Protein AF-A0A1V8TRA5-F1 (afdb_monomer_lite)

Foldseek 3Di:
DDFFKKWKKKWWFAAPPHRDPLRTFIWIWIDGPVPDAIKIWGFDDAQPDTAIDMDRDDDCVPPPRGPDIGGDTIDPDGGDPVRVCVVSRPDDDDNVDSSNRD

pLDDT: mean 84.87, std 8.75, range [57.88, 96.62]

Secondary structure (DSSP, 8-state):
---B-EEEEEEEEPPSSS--GGG--EEEEEEETTSPPPEEEEEEEETTEEEEEEEE---GGGSTTEEEEEEEEE-SS-B-HHHHHHHHTTSPPP-S-TTS--

Radius of gyration: 14.3 Å; chains: 1; bounding box: 32×21×40 Å

Sequence (102 aa):
MAAAQVHISIILHKGTPLDYPQYRHTALWLQSSDGSPARLAEIAGAHGFFEYEHADHADPSLNQDCVRLIDVGDLSRLSTRVSIVQALSRVLVDHDDREYDC

Organism: NCBI:txid1507870

Structure (mmCIF, N/CA/C/O backbone):
data_AF-A0A1V8TRA5-F1
#
_entry.id   AF-A0A1V8TRA5-F1
#
loop_
_atom_site.group_PDB
_atom_site.id
_atom_site.type_symbol
_atom_site.label_atom_id
_atom_site.label_alt_id
_atom_site.label_comp_id
_atom_site.label_asym_id
_atom_site.label_entity_id
_atom_site.label_seq_id
_atom_site.pdbx_PDB_ins_code
_atom_site.Cartn_x
_atom_site.Cartn_y
_atom_site.Cartn_z
_atom_site.occupancy
_atom_site.B_iso_or_equiv
_atom_site.auth_seq_id
_atom_site.auth_comp_id
_atom_site.auth_asym_id
_atom_site.auth_atom_id
_atom_site.pdbx_PDB_model_num
ATOM 1 N N . MET A 1 1 ? -4.306 6.927 19.868 1.00 62.22 1 MET A N 1
ATOM 2 C CA . MET A 1 1 ? -5.332 6.531 18.879 1.00 62.22 1 MET A CA 1
ATOM 3 C C . MET A 1 1 ? -5.868 5.173 19.278 1.00 62.22 1 MET A C 1
ATOM 5 O O . MET A 1 1 ? -5.071 4.350 19.719 1.00 62.22 1 MET A O 1
ATOM 9 N N . ALA A 1 2 ? -7.184 4.984 19.210 1.00 83.12 2 ALA A N 1
ATOM 10 C CA . ALA A 1 2 ? -7.814 3.712 19.547 1.00 83.12 2 ALA A CA 1
ATOM 11 C C . ALA A 1 2 ? -7.454 2.641 18.503 1.00 83.12 2 ALA A C 1
ATOM 13 O O . ALA A 1 2 ? -7.043 2.965 17.390 1.00 83.12 2 ALA A O 1
ATOM 14 N N . ALA A 1 3 ? -7.555 1.369 18.882 1.00 91.12 3 ALA A N 1
ATOM 15 C CA . ALA A 1 3 ? -7.469 0.282 17.918 1.00 91.12 3 ALA A CA 1
ATOM 16 C C . ALA A 1 3 ? -8.789 0.207 17.140 1.00 91.12 3 ALA A C 1
ATOM 18 O O . ALA A 1 3 ? -9.859 0.296 17.744 1.00 91.12 3 ALA A O 1
ATOM 19 N N . ALA A 1 4 ? -8.705 0.036 15.825 1.00 93.88 4 ALA A N 1
ATOM 20 C CA . ALA A 1 4 ? -9.856 -0.003 14.933 1.00 93.88 4 ALA A CA 1
ATOM 21 C C . ALA A 1 4 ? -9.741 -1.168 13.948 1.00 93.88 4 ALA A C 1
ATOM 23 O O . ALA A 1 4 ? -8.664 -1.753 13.782 1.00 93.88 4 ALA A O 1
ATOM 24 N N . GLN A 1 5 ? -10.861 -1.512 13.314 1.00 96.00 5 GLN A N 1
ATOM 25 C CA . GLN A 1 5 ? -10.863 -2.446 12.199 1.00 96.00 5 GLN A CA 1
ATOM 26 C C . GLN A 1 5 ? -10.184 -1.752 11.019 1.00 96.00 5 GLN A C 1
ATOM 28 O O . GLN A 1 5 ? -10.457 -0.577 10.760 1.00 96.00 5 GLN A O 1
ATOM 33 N N . VAL A 1 6 ? -9.273 -2.449 10.343 1.00 95.06 6 VAL A N 1
ATOM 34 C CA . VAL A 1 6 ? -8.551 -1.889 9.199 1.00 95.06 6 VAL A CA 1
ATOM 35 C C . VAL A 1 6 ? -8.787 -2.749 7.981 1.00 95.06 6 VAL A C 1
ATOM 37 O O . VAL A 1 6 ? -8.531 -3.952 8.016 1.00 95.06 6 VAL A O 1
ATOM 40 N N . HIS A 1 7 ? -9.245 -2.092 6.927 1.00 95.75 7 HIS A N 1
ATOM 41 C CA . HIS A 1 7 ? -9.413 -2.655 5.605 1.00 95.75 7 HIS A CA 1
ATOM 42 C C . HIS A 1 7 ? -8.181 -2.337 4.753 1.00 95.75 7 HIS A C 1
ATOM 44 O O . HIS A 1 7 ? -7.646 -1.224 4.818 1.00 95.75 7 HIS A O 1
ATOM 50 N N . ILE A 1 8 ? -7.729 -3.321 3.980 1.00 94.88 8 ILE A N 1
ATOM 51 C CA . ILE A 1 8 ? -6.562 -3.231 3.108 1.00 94.88 8 ILE A CA 1
ATOM 52 C C . ILE A 1 8 ? -7.006 -3.408 1.663 1.00 94.88 8 ILE A C 1
ATOM 54 O O . ILE A 1 8 ? -7.730 -4.344 1.323 1.00 94.88 8 ILE A O 1
ATOM 58 N N . SER A 1 9 ? -6.490 -2.545 0.800 1.00 95.88 9 SER A N 1
ATOM 59 C CA . SER A 1 9 ? -6.552 -2.719 -0.646 1.00 95.88 9 SER A CA 1
ATOM 60 C C . SER A 1 9 ? -5.156 -2.551 -1.245 1.00 95.88 9 SER A C 1
ATOM 62 O O . SER A 1 9 ? -4.313 -1.848 -0.686 1.00 95.88 9 SER A O 1
ATOM 64 N N . ILE A 1 10 ? -4.903 -3.184 -2.388 1.00 94.44 10 ILE A N 1
ATOM 65 C CA . ILE A 1 10 ? -3.687 -2.960 -3.177 1.00 94.44 10 ILE A CA 1
ATOM 66 C C . ILE A 1 10 ? -4.022 -1.976 -4.290 1.00 94.44 10 ILE A C 1
ATOM 68 O O . ILE A 1 10 ? -4.980 -2.175 -5.039 1.00 94.44 10 ILE A O 1
ATOM 72 N N . ILE A 1 11 ? -3.224 -0.928 -4.419 1.00 93.88 11 ILE A N 1
ATOM 73 C CA . ILE A 1 11 ? -3.281 -0.005 -5.544 1.00 93.88 11 ILE A CA 1
ATOM 74 C C . ILE A 1 11 ? -2.272 -0.484 -6.575 1.00 93.88 11 ILE A C 1
ATOM 76 O O . ILE A 1 11 ? -1.108 -0.712 -6.252 1.00 93.88 11 ILE A O 1
ATOM 80 N N . LEU A 1 12 ? -2.726 -0.630 -7.814 1.00 92.25 12 LEU A N 1
ATOM 81 C CA . LEU A 1 12 ? -1.871 -0.871 -8.962 1.00 92.25 12 LEU A CA 1
ATOM 82 C C . LEU A 1 12 ? -1.726 0.432 -9.743 1.00 92.25 12 LEU A C 1
ATOM 84 O O . LEU A 1 12 ? -2.698 0.902 -10.344 1.00 92.25 12 LEU A O 1
ATOM 88 N N . HIS A 1 13 ? -0.522 0.988 -9.751 1.00 89.88 13 HIS A N 1
ATOM 89 C CA . HIS A 1 13 ? -0.197 2.170 -10.532 1.00 89.88 13 HIS A CA 1
ATOM 90 C C . HIS A 1 13 ? 0.245 1.795 -11.947 1.00 89.88 13 HIS A C 1
ATOM 92 O O . HIS A 1 13 ? 0.716 0.688 -12.220 1.00 89.88 13 HIS A O 1
ATOM 98 N N . LYS A 1 14 ? 0.073 2.730 -12.876 1.00 88.81 14 LYS A N 1
ATOM 99 C CA . LYS A 1 14 ? 0.555 2.609 -14.247 1.00 88.81 14 LYS A CA 1
ATOM 100 C C . LYS A 1 14 ? 2.084 2.671 -14.266 1.00 88.81 14 LYS A C 1
ATOM 102 O O . LYS A 1 14 ? 2.669 3.557 -13.649 1.00 88.81 14 LYS A O 1
ATOM 107 N N . GLY A 1 15 ? 2.723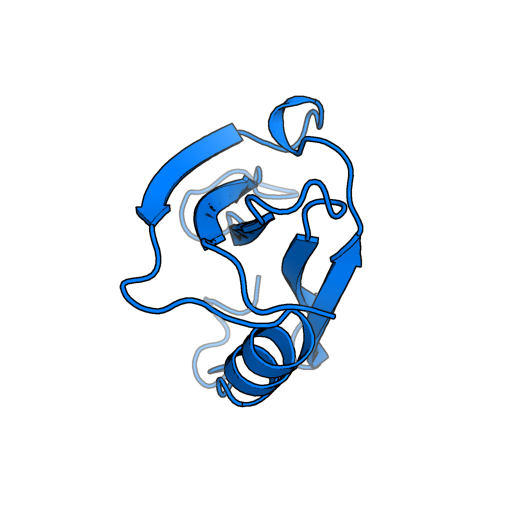 1.772 -15.014 1.00 84.50 15 GLY A N 1
ATOM 108 C CA . GLY A 1 15 ? 4.173 1.830 -15.216 1.00 84.50 15 GLY A CA 1
ATOM 109 C C . GLY A 1 15 ? 4.582 3.055 -16.043 1.00 84.50 15 GLY A C 1
ATOM 110 O O . GLY A 1 15 ? 3.892 3.429 -16.998 1.00 84.50 15 GLY A O 1
ATOM 111 N N . THR A 1 16 ? 5.708 3.677 -15.692 1.00 78.62 16 THR A N 1
ATOM 112 C CA . THR A 1 16 ? 6.262 4.857 -16.380 1.00 78.62 16 THR A CA 1
ATOM 113 C C . THR A 1 16 ? 7.760 4.644 -16.629 1.00 78.62 16 THR A C 1
ATOM 115 O O . THR A 1 16 ? 8.454 4.238 -15.706 1.00 78.62 16 THR A O 1
ATOM 118 N N . PRO A 1 17 ? 8.299 4.908 -17.841 1.00 81.00 17 PRO A N 1
ATOM 119 C CA . PRO A 1 17 ? 7.632 5.458 -19.028 1.00 81.00 17 PRO A CA 1
ATOM 120 C C . PRO A 1 17 ? 6.830 4.429 -19.843 1.00 81.00 17 PRO A C 1
ATOM 122 O O . PRO A 1 17 ? 6.064 4.818 -20.724 1.00 81.00 17 PRO A O 1
ATOM 125 N N . LEU A 1 18 ? 7.008 3.131 -19.580 1.00 83.69 18 LEU A N 1
ATOM 126 C CA . LEU A 1 18 ? 6.339 2.041 -20.292 1.00 83.69 18 LEU A CA 1
ATOM 127 C C . LEU A 1 18 ? 5.465 1.241 -19.325 1.00 83.69 18 LEU A C 1
ATOM 129 O O . LEU A 1 18 ? 5.934 0.784 -18.288 1.00 83.69 18 LEU A O 1
ATOM 133 N N . ASP A 1 19 ? 4.203 1.034 -19.699 1.00 85.25 19 ASP A N 1
ATOM 134 C CA . ASP A 1 19 ? 3.239 0.290 -18.887 1.00 85.25 19 ASP A CA 1
ATOM 135 C C . ASP A 1 19 ? 3.300 -1.215 -19.191 1.00 85.25 19 ASP A C 1
ATOM 137 O O . ASP A 1 19 ? 2.428 -1.767 -19.867 1.00 85.25 19 ASP A O 1
ATOM 141 N N . TYR A 1 20 ? 4.354 -1.876 -18.709 1.00 84.62 20 TYR A N 1
ATOM 142 C CA . TYR A 1 20 ? 4.422 -3.338 -18.667 1.00 84.62 20 TYR A CA 1
ATOM 143 C C . TYR A 1 20 ? 4.070 -3.854 -17.267 1.00 84.62 20 TYR A C 1
ATOM 145 O O . TYR A 1 20 ? 4.436 -3.203 -16.289 1.00 84.62 20 TYR A O 1
ATOM 153 N N . PRO A 1 21 ? 3.403 -5.020 -17.134 1.00 81.69 21 PRO A N 1
ATOM 154 C CA . PRO A 1 21 ? 2.970 -5.542 -15.837 1.00 81.69 21 PRO A CA 1
ATOM 155 C C . PRO A 1 21 ? 4.074 -5.617 -14.776 1.00 81.69 21 PRO A C 1
ATOM 157 O O . PRO A 1 21 ? 3.804 -5.307 -13.622 1.00 81.69 21 PRO A O 1
ATOM 160 N N . GLN A 1 22 ? 5.298 -5.981 -15.165 1.00 77.25 22 GLN A N 1
ATOM 161 C CA . GLN A 1 22 ? 6.450 -6.086 -14.265 1.00 77.25 22 GLN A CA 1
ATOM 162 C C . GLN A 1 22 ? 7.003 -4.735 -13.781 1.00 77.25 22 GLN A C 1
ATOM 164 O O . GLN A 1 22 ? 7.735 -4.704 -12.806 1.00 77.25 22 GLN A O 1
ATOM 169 N N . TYR A 1 23 ? 6.645 -3.626 -14.436 1.00 78.56 23 TYR A N 1
ATOM 170 C CA . TYR A 1 23 ? 7.074 -2.269 -14.062 1.00 78.56 23 TYR A CA 1
ATOM 171 C C . TYR A 1 23 ? 5.948 -1.459 -13.416 1.00 78.56 23 TYR A C 1
ATOM 173 O O . TYR A 1 23 ? 6.037 -0.237 -13.299 1.00 78.56 23 TYR A O 1
ATOM 181 N N . ARG A 1 24 ? 4.834 -2.108 -13.062 1.00 85.62 24 ARG A N 1
ATOM 182 C CA . ARG A 1 24 ? 3.740 -1.434 -12.371 1.00 85.62 24 ARG A CA 1
ATOM 183 C C . ARG A 1 24 ? 4.062 -1.332 -10.894 1.00 85.62 24 ARG A C 1
ATOM 185 O O . ARG A 1 24 ? 4.144 -2.344 -10.204 1.00 85.62 24 ARG A O 1
ATOM 192 N N . HIS A 1 25 ? 4.169 -0.098 -10.424 1.00 86.44 25 HIS A N 1
ATOM 193 C CA . HIS A 1 25 ? 4.318 0.195 -9.010 1.00 86.44 25 HIS A CA 1
ATOM 194 C C . HIS A 1 25 ? 3.053 -0.199 -8.241 1.00 86.44 25 HIS A C 1
ATOM 196 O O . HIS A 1 25 ? 1.929 -0.033 -8.729 1.00 86.44 25 HIS A O 1
ATOM 202 N N . THR A 1 26 ? 3.229 -0.716 -7.029 1.00 89.50 26 THR A N 1
ATOM 203 C CA . THR A 1 26 ? 2.113 -1.089 -6.158 1.00 89.50 26 THR A CA 1
ATOM 204 C C . THR A 1 26 ? 2.241 -0.437 -4.801 1.00 89.50 26 THR A C 1
ATOM 206 O O . THR A 1 26 ? 3.324 -0.392 -4.223 1.00 89.50 26 THR A O 1
ATOM 209 N N . ALA A 1 27 ? 1.108 -0.012 -4.262 1.00 90.94 27 ALA A N 1
ATOM 210 C CA . ALA A 1 27 ? 1.017 0.560 -2.931 1.00 90.94 27 ALA A CA 1
ATOM 211 C C . ALA A 1 27 ? -0.101 -0.114 -2.134 1.00 90.94 27 ALA A C 1
ATOM 213 O O . ALA A 1 27 ? -1.034 -0.698 -2.691 1.00 90.94 27 ALA A O 1
ATOM 214 N N . LEU A 1 28 ? -0.023 -0.022 -0.812 1.00 93.00 28 LEU A N 1
ATOM 215 C CA . LEU A 1 28 ? -1.084 -0.438 0.090 1.00 93.00 28 LEU A CA 1
ATOM 216 C C . LEU A 1 28 ? -1.949 0.762 0.460 1.00 93.00 28 LEU A C 1
ATOM 218 O O . LEU A 1 28 ? -1.454 1.801 0.899 1.00 93.00 28 LEU A O 1
ATOM 222 N N . TRP A 1 29 ? -3.256 0.576 0.334 1.00 94.38 29 TRP A N 1
ATOM 223 C CA . TRP A 1 29 ? -4.274 1.495 0.812 1.00 94.38 29 TRP A CA 1
ATOM 224 C C . TRP A 1 29 ? -4.886 0.970 2.103 1.00 94.38 29 TRP A C 1
ATOM 226 O O . TRP A 1 29 ? -5.389 -0.153 2.143 1.00 94.38 29 TRP A O 1
ATOM 236 N N . LEU A 1 30 ? -4.840 1.773 3.162 1.00 93.31 30 LEU A N 1
ATOM 237 C CA . LEU A 1 30 ? -5.228 1.358 4.507 1.00 93.31 30 LEU A CA 1
ATOM 238 C C . LEU A 1 30 ? -6.338 2.261 5.034 1.00 93.31 30 LEU A C 1
ATOM 240 O O . LEU A 1 30 ? -6.111 3.444 5.299 1.00 93.31 30 LEU A O 1
ATOM 244 N N . GLN A 1 31 ? -7.524 1.695 5.241 1.00 93.81 31 GLN A N 1
ATOM 245 C CA . GLN A 1 31 ? -8.697 2.424 5.724 1.00 93.81 31 GLN A CA 1
ATOM 246 C C . GLN A 1 31 ? -9.073 1.947 7.121 1.00 93.81 31 GLN A C 1
ATOM 248 O O . GLN A 1 31 ? -9.307 0.761 7.339 1.00 93.81 31 GLN A O 1
ATOM 253 N N . SER A 1 32 ? -9.123 2.872 8.080 1.00 92.50 32 SER A N 1
ATOM 254 C CA . SER A 1 32 ? -9.513 2.570 9.461 1.00 92.50 32 SER A CA 1
ATOM 255 C C . SER A 1 32 ? -10.990 2.883 9.682 1.00 92.50 32 SER A C 1
ATOM 257 O O . SER A 1 32 ? -11.485 3.928 9.266 1.00 92.50 32 SER A O 1
ATOM 259 N N . SER A 1 33 ? -11.701 1.999 10.382 1.00 93.00 33 SER A N 1
ATOM 260 C CA . SER A 1 33 ? -13.135 2.151 10.665 1.00 93.00 33 SER A CA 1
ATOM 261 C C . SER A 1 33 ? -13.464 3.266 11.669 1.00 93.00 33 SER A C 1
ATOM 263 O O . SER A 1 33 ? -14.632 3.505 11.959 1.00 93.00 33 SER A O 1
ATOM 265 N N . ASP A 1 34 ? -12.452 3.913 12.252 1.00 89.44 34 ASP A N 1
ATOM 266 C CA . ASP A 1 34 ? -12.592 4.979 13.250 1.00 89.44 34 ASP A CA 1
ATOM 267 C C . ASP A 1 34 ? -12.754 6.381 12.637 1.00 89.44 34 ASP A C 1
ATOM 269 O O . ASP A 1 34 ? -12.818 7.369 13.367 1.00 89.44 34 ASP A O 1
ATOM 273 N N . GLY A 1 35 ? -12.827 6.472 11.304 1.00 84.06 35 GLY A N 1
ATOM 274 C CA . GLY A 1 35 ? -12.960 7.734 10.576 1.00 84.06 35 GLY A CA 1
ATOM 275 C C . GLY A 1 35 ? -11.650 8.509 10.422 1.00 84.06 35 GLY A C 1
ATOM 276 O O . GLY A 1 35 ? -11.673 9.634 9.922 1.00 84.06 35 GLY A O 1
ATOM 277 N N . SER A 1 36 ? -10.512 7.936 10.829 1.00 86.38 36 SER A N 1
ATOM 278 C CA . SER A 1 36 ? -9.199 8.511 10.537 1.00 86.38 36 SER A CA 1
ATOM 279 C C . SER A 1 36 ? -8.950 8.581 9.023 1.00 86.38 36 SER A C 1
ATOM 281 O O . SER A 1 36 ? -9.455 7.731 8.283 1.00 86.38 36 SER A O 1
ATOM 283 N N . PRO A 1 37 ? -8.129 9.539 8.547 1.00 87.12 37 PRO A N 1
ATOM 284 C CA . PRO A 1 37 ? -7.686 9.558 7.161 1.00 87.12 37 PRO A CA 1
ATOM 285 C C . PRO A 1 37 ? -7.078 8.218 6.754 1.00 87.12 37 PRO A C 1
ATOM 287 O O . PRO A 1 37 ? -6.346 7.585 7.525 1.00 87.12 37 PRO A O 1
ATOM 290 N N . ALA A 1 38 ? -7.389 7.800 5.533 1.00 87.62 38 ALA A N 1
ATOM 291 C CA . ALA A 1 38 ? -6.774 6.631 4.945 1.00 87.62 38 ALA A CA 1
ATOM 292 C C . ALA A 1 38 ? -5.286 6.889 4.685 1.00 87.62 38 ALA A C 1
ATOM 294 O O . ALA A 1 38 ? -4.862 8.024 4.440 1.00 87.62 38 ALA A O 1
ATOM 295 N N . ARG A 1 39 ? -4.495 5.820 4.753 1.00 87.12 39 ARG A N 1
ATOM 296 C CA . ARG A 1 39 ? -3.061 5.888 4.506 1.00 87.12 39 ARG A CA 1
ATOM 297 C C . ARG A 1 39 ? -2.670 5.170 3.238 1.00 87.12 39 ARG A C 1
ATOM 299 O O . ARG A 1 39 ? -3.069 4.026 3.026 1.00 87.12 39 ARG A O 1
ATOM 306 N N . LEU A 1 40 ? -1.794 5.830 2.497 1.00 87.06 40 LEU A N 1
ATOM 307 C CA . LEU A 1 40 ? -0.961 5.199 1.497 1.00 87.06 40 LEU A CA 1
ATOM 308 C C . LEU A 1 40 ? 0.320 4.718 2.174 1.00 87.06 40 LEU A C 1
ATOM 310 O O . LEU A 1 40 ? 0.922 5.463 2.952 1.00 87.06 40 LEU A O 1
ATOM 314 N N . ALA A 1 41 ? 0.704 3.480 1.905 1.00 87.69 41 ALA A N 1
ATOM 315 C CA . ALA A 1 41 ? 1.977 2.915 2.310 1.00 87.69 41 ALA A CA 1
ATOM 316 C C . ALA A 1 41 ? 2.622 2.257 1.092 1.00 87.69 41 ALA A C 1
ATOM 318 O O . ALA A 1 41 ? 2.024 1.375 0.477 1.00 87.69 41 ALA A O 1
ATOM 319 N N . GLU A 1 42 ? 3.820 2.693 0.737 1.00 86.81 42 GLU A N 1
ATOM 320 C CA . GLU A 1 42 ? 4.486 2.281 -0.493 1.00 86.81 42 GLU A CA 1
ATOM 321 C C . GLU A 1 42 ? 5.998 2.206 -0.311 1.00 86.81 42 GLU A C 1
ATOM 323 O O . GLU A 1 42 ? 6.551 2.691 0.676 1.00 86.81 42 GLU A O 1
ATOM 328 N N . ILE A 1 43 ? 6.655 1.556 -1.264 1.00 81.88 43 ILE A N 1
ATOM 329 C CA . ILE A 1 43 ? 8.101 1.627 -1.414 1.00 81.88 43 ILE A CA 1
ATOM 330 C C . ILE A 1 43 ? 8.379 2.698 -2.462 1.00 81.88 43 ILE A C 1
ATOM 332 O O . ILE A 1 43 ? 7.991 2.540 -3.612 1.00 81.88 43 ILE A O 1
ATOM 336 N N . ALA A 1 44 ? 9.005 3.796 -2.066 1.00 79.94 44 ALA A N 1
ATOM 337 C CA . ALA A 1 44 ? 9.319 4.904 -2.958 1.00 79.94 44 ALA A CA 1
ATOM 338 C C . ALA A 1 44 ? 10.826 5.153 -2.966 1.00 79.94 44 ALA A C 1
ATOM 340 O O . ALA A 1 44 ? 11.537 4.790 -2.031 1.00 79.94 44 ALA A O 1
ATOM 341 N N . GLY A 1 45 ? 11.330 5.756 -4.038 1.00 75.75 45 GLY A N 1
ATOM 342 C CA . GLY A 1 45 ? 12.745 6.077 -4.154 1.00 75.75 45 GLY A CA 1
ATOM 343 C C . GLY A 1 45 ? 13.257 5.958 -5.577 1.00 75.75 45 GLY A C 1
ATOM 344 O O . GLY A 1 45 ? 12.495 5.975 -6.541 1.00 75.75 45 GLY A O 1
ATOM 345 N N . ALA A 1 46 ? 14.576 5.878 -5.696 1.00 71.19 46 ALA A N 1
ATOM 346 C CA . ALA A 1 46 ? 15.258 5.638 -6.959 1.00 71.19 46 ALA A CA 1
ATOM 347 C C . ALA A 1 46 ? 16.020 4.315 -6.882 1.00 71.19 46 ALA A C 1
ATOM 349 O O . ALA A 1 46 ? 16.342 3.856 -5.790 1.00 71.19 46 ALA A O 1
ATOM 350 N N . HIS A 1 47 ? 16.376 3.749 -8.035 1.00 67.31 47 HIS A N 1
ATOM 351 C CA . HIS A 1 47 ? 17.137 2.502 -8.124 1.00 67.31 47 HIS A CA 1
ATOM 352 C C . HIS A 1 47 ? 18.327 2.464 -7.137 1.00 67.31 47 HIS A C 1
ATOM 354 O O . HIS A 1 47 ? 19.261 3.268 -7.240 1.00 67.31 47 HIS A O 1
ATOM 360 N N . GLY A 1 48 ? 18.324 1.486 -6.222 1.00 64.94 48 GLY A N 1
ATOM 361 C CA . GLY A 1 48 ? 19.328 1.311 -5.161 1.00 64.94 48 GLY A CA 1
ATOM 362 C C . GLY A 1 48 ? 19.122 2.149 -3.887 1.00 64.94 48 GLY A C 1
ATOM 363 O O . GLY A 1 48 ? 19.937 2.056 -2.972 1.00 64.94 48 GLY A O 1
ATOM 364 N N . PHE A 1 49 ? 18.059 2.954 -3.821 1.00 73.12 49 PHE A N 1
ATOM 365 C CA . PHE A 1 49 ? 17.683 3.833 -2.706 1.00 73.12 49 PHE A CA 1
ATOM 366 C C . PHE A 1 49 ? 16.164 3.829 -2.504 1.00 73.12 49 PHE A C 1
ATOM 368 O O . PHE A 1 49 ? 15.525 4.883 -2.510 1.00 73.12 49 PHE A O 1
ATOM 375 N N . PHE A 1 50 ? 15.572 2.647 -2.391 1.00 74.38 50 PHE A N 1
ATOM 376 C CA . PHE A 1 50 ? 14.161 2.544 -2.064 1.00 74.38 50 PHE A CA 1
ATOM 377 C C . PHE A 1 50 ? 13.962 2.519 -0.557 1.00 74.38 50 PHE A C 1
ATOM 379 O O . PHE A 1 50 ? 14.666 1.827 0.181 1.00 74.38 50 PHE A O 1
ATOM 386 N N . GLU A 1 51 ? 12.967 3.266 -0.108 1.00 78.50 51 GLU A N 1
ATOM 387 C CA . GLU A 1 51 ? 12.591 3.358 1.287 1.00 78.50 51 GLU A CA 1
ATOM 388 C C . GLU A 1 51 ? 11.086 3.163 1.437 1.00 78.50 51 GLU A C 1
ATOM 390 O O . GLU A 1 51 ? 10.283 3.424 0.541 1.00 78.50 51 GLU A O 1
ATOM 395 N N . TYR A 1 52 ? 10.700 2.674 2.609 1.00 82.31 52 TYR A N 1
ATOM 396 C CA . TYR A 1 52 ? 9.301 2.615 2.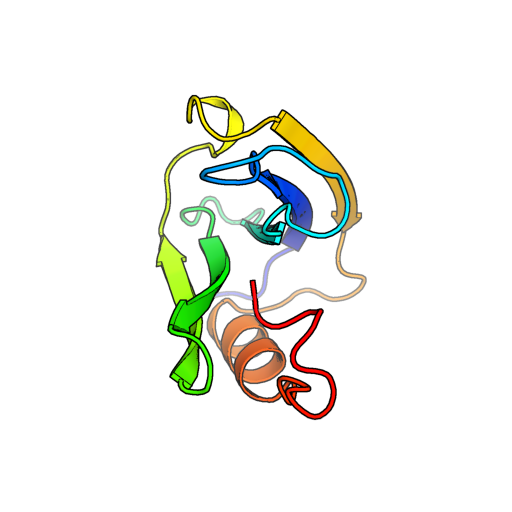985 1.00 82.31 52 TYR A CA 1
ATOM 397 C C . TYR A 1 52 ? 8.785 4.024 3.292 1.00 82.31 52 TYR A C 1
ATOM 399 O O . TYR A 1 52 ? 9.212 4.655 4.264 1.00 82.31 52 TYR A O 1
ATOM 407 N N . GLU A 1 53 ? 7.797 4.472 2.526 1.00 84.19 53 GLU A N 1
ATOM 408 C CA . GLU A 1 53 ? 7.106 5.736 2.731 1.00 84.19 53 GLU A CA 1
ATOM 409 C C . GLU A 1 53 ? 5.639 5.511 3.109 1.00 84.19 53 GLU A C 1
ATOM 411 O O . GLU A 1 53 ? 4.997 4.524 2.743 1.00 84.19 53 GLU A O 1
ATOM 416 N N . HIS A 1 54 ? 5.089 6.433 3.902 1.00 84.31 54 HIS A N 1
ATOM 417 C CA . HIS A 1 54 ? 3.661 6.446 4.190 1.00 84.31 54 HIS A CA 1
ATOM 418 C C . HIS A 1 54 ? 3.148 7.854 4.466 1.00 84.31 54 HIS A C 1
ATOM 420 O O . HIS A 1 54 ? 3.781 8.639 5.174 1.00 84.31 54 HIS A O 1
ATOM 426 N N . ALA A 1 55 ? 1.945 8.144 3.981 1.00 83.56 55 ALA A N 1
ATOM 427 C CA . ALA A 1 55 ? 1.296 9.434 4.164 1.00 83.56 55 ALA A CA 1
ATOM 428 C C . ALA A 1 55 ? -0.220 9.280 4.298 1.00 83.56 55 ALA A C 1
ATOM 430 O O . ALA A 1 55 ? -0.808 8.286 3.866 1.00 83.56 55 ALA A O 1
ATOM 431 N N . ASP A 1 56 ? -0.856 10.279 4.912 1.00 87.12 56 ASP A N 1
ATOM 432 C CA . ASP A 1 56 ? -2.299 10.444 4.754 1.00 87.12 56 ASP A CA 1
ATOM 433 C C . ASP A 1 56 ? -2.559 10.885 3.321 1.00 87.12 56 ASP A C 1
ATOM 435 O O . ASP A 1 56 ? -1.873 11.769 2.802 1.00 87.12 56 ASP A O 1
ATOM 439 N N . HIS A 1 57 ? -3.521 10.249 2.670 1.00 81.94 57 HIS 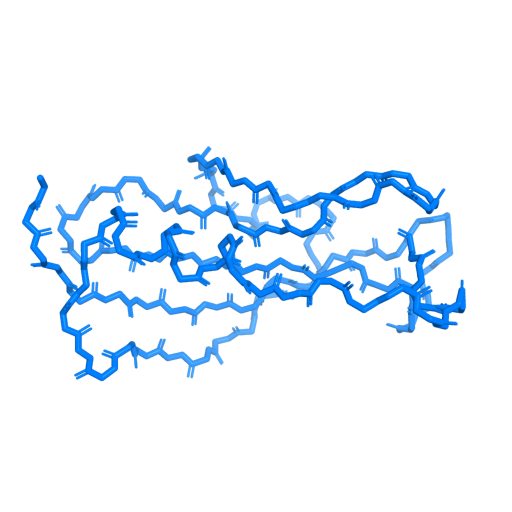A N 1
ATOM 440 C CA . HIS A 1 57 ? -3.713 10.453 1.247 1.00 81.94 57 HIS A CA 1
ATOM 441 C C . HIS A 1 57 ? -5.201 10.479 0.892 1.00 81.94 57 HIS A C 1
ATOM 443 O O . HIS A 1 57 ? -6.061 10.066 1.674 1.00 81.94 57 HIS A O 1
ATOM 449 N N . ALA A 1 58 ? -5.508 11.065 -0.263 1.00 79.81 58 ALA A N 1
ATOM 450 C CA . ALA A 1 58 ? -6.858 11.089 -0.811 1.00 79.81 58 ALA A CA 1
ATOM 451 C C . ALA A 1 58 ? -7.158 9.757 -1.510 1.00 79.81 58 ALA A C 1
ATOM 453 O O . ALA A 1 58 ? -6.241 8.984 -1.771 1.00 79.81 58 ALA A O 1
ATOM 454 N N . ASP A 1 59 ? -8.432 9.496 -1.812 1.00 83.00 59 ASP A N 1
ATOM 455 C CA . ASP A 1 59 ? -8.849 8.275 -2.506 1.00 83.00 59 ASP A CA 1
ATOM 456 C C . ASP A 1 59 ? -7.999 8.044 -3.778 1.00 83.00 59 ASP A C 1
ATOM 458 O O . ASP A 1 59 ? -8.048 8.864 -4.704 1.00 83.00 59 ASP A O 1
ATOM 462 N N . PRO A 1 60 ? -7.218 6.949 -3.839 1.00 84.06 60 PRO A N 1
ATOM 463 C CA . PRO A 1 60 ? -6.272 6.699 -4.918 1.00 84.06 60 PRO A CA 1
ATOM 464 C C . PRO A 1 60 ? -6.977 6.443 -6.251 1.00 84.06 60 PRO A C 1
ATOM 466 O O . PRO A 1 60 ? -6.369 6.640 -7.298 1.00 84.06 60 PRO A O 1
ATOM 469 N N . SER A 1 61 ? -8.256 6.050 -6.249 1.00 82.56 61 SER A N 1
ATOM 470 C CA . SER A 1 61 ? -9.038 5.863 -7.480 1.00 82.56 61 SER A CA 1
ATOM 471 C C . SER A 1 61 ? -9.276 7.166 -8.251 1.00 82.56 61 SER A C 1
ATOM 473 O O . SER A 1 61 ? -9.602 7.132 -9.436 1.00 82.56 61 SER A O 1
ATOM 475 N N . LEU A 1 62 ? -9.080 8.315 -7.599 1.00 84.88 62 LEU A N 1
ATOM 476 C CA . LEU A 1 62 ? -9.160 9.633 -8.225 1.00 84.88 62 LEU A CA 1
ATOM 477 C C . LEU A 1 62 ? -7.859 10.027 -8.940 1.00 84.88 62 LEU A C 1
ATOM 479 O O . LEU A 1 62 ? -7.847 11.012 -9.680 1.00 84.88 62 LEU A O 1
ATOM 483 N N . ASN A 1 63 ? -6.765 9.291 -8.723 1.00 84.12 63 ASN A N 1
ATOM 484 C CA . ASN A 1 63 ? -5.496 9.533 -9.397 1.00 84.12 63 ASN A CA 1
ATOM 485 C C . ASN A 1 63 ? -5.503 8.881 -10.791 1.00 84.12 63 ASN A C 1
ATOM 487 O O . ASN A 1 63 ? -5.805 7.698 -10.930 1.00 84.12 63 ASN A O 1
ATOM 491 N N . GLN A 1 64 ? -5.113 9.639 -11.818 1.00 83.50 64 GLN A N 1
ATOM 492 C CA . GLN A 1 64 ? -4.999 9.164 -13.203 1.00 83.50 64 GLN A CA 1
ATOM 493 C C . GLN A 1 64 ? -4.026 7.985 -13.374 1.00 83.50 64 GLN A C 1
ATOM 495 O O . GLN A 1 64 ? -4.163 7.209 -14.320 1.00 83.50 64 GLN A O 1
ATOM 500 N N . ASP A 1 65 ? -3.054 7.853 -12.468 1.00 86.69 65 ASP A N 1
ATOM 501 C CA . ASP A 1 65 ? -2.062 6.782 -12.512 1.00 86.69 65 ASP A CA 1
ATOM 502 C C . ASP A 1 65 ? -2.570 5.498 -11.845 1.00 86.69 65 ASP A C 1
ATOM 504 O O . ASP A 1 65 ? -1.943 4.452 -11.986 1.00 86.69 65 ASP A O 1
ATOM 508 N N . CYS A 1 66 ? -3.710 5.536 -11.145 1.00 90.31 66 CYS A N 1
ATOM 509 C CA . CYS A 1 66 ? -4.339 4.349 -10.577 1.00 90.31 66 CYS A CA 1
ATOM 510 C C . CYS A 1 66 ? -5.019 3.532 -11.682 1.00 90.31 66 CYS A C 1
ATOM 512 O O . CYS A 1 66 ? -6.059 3.903 -12.224 1.00 90.31 66 CYS A O 1
ATOM 514 N N . VAL A 1 67 ? -4.435 2.382 -12.009 1.00 91.75 67 VAL A N 1
ATOM 515 C CA . VAL A 1 67 ? -4.988 1.440 -12.992 1.00 91.75 67 VAL A CA 1
ATOM 516 C C . VAL A 1 67 ? -6.093 0.604 -12.362 1.00 91.75 67 VAL A C 1
ATOM 518 O O . VAL A 1 67 ? -7.081 0.258 -13.017 1.00 91.75 67 VAL A O 1
ATOM 521 N N . ARG A 1 68 ? -5.901 0.206 -11.102 1.00 92.25 68 ARG A N 1
ATOM 522 C CA . ARG A 1 68 ? -6.836 -0.656 -10.382 1.00 92.25 68 ARG A CA 1
ATOM 523 C C . ARG A 1 68 ? -6.648 -0.524 -8.878 1.00 92.25 68 ARG A C 1
ATOM 525 O O . ARG A 1 68 ? -5.522 -0.525 -8.396 1.00 92.25 68 ARG A O 1
ATOM 532 N N . LEU A 1 69 ? -7.764 -0.540 -8.158 1.00 94.12 69 LEU A N 1
ATOM 533 C CA . LEU A 1 69 ? -7.808 -0.808 -6.726 1.00 94.12 69 LEU A CA 1
ATOM 534 C C . LEU A 1 69 ? -8.295 -2.248 -6.525 1.00 94.12 69 LEU A C 1
ATOM 536 O O . LEU A 1 69 ? -9.373 -2.615 -6.995 1.00 94.12 69 LEU A O 1
ATOM 540 N N . ILE A 1 70 ? -7.468 -3.083 -5.907 1.00 95.31 70 ILE A N 1
ATOM 541 C CA . ILE A 1 70 ? -7.745 -4.496 -5.655 1.00 95.31 70 ILE A CA 1
ATOM 542 C C . ILE A 1 70 ? -8.148 -4.636 -4.193 1.00 95.31 70 ILE A C 1
ATOM 544 O O . ILE A 1 70 ? -7.339 -4.389 -3.299 1.00 95.31 70 ILE A O 1
ATOM 548 N N . ASP A 1 71 ? -9.393 -5.042 -3.968 1.00 95.62 71 ASP A N 1
ATOM 549 C CA . ASP A 1 71 ? -9.892 -5.387 -2.642 1.00 95.62 71 ASP A CA 1
ATOM 550 C C . ASP A 1 71 ? -9.166 -6.632 -2.108 1.00 95.62 71 ASP A C 1
ATOM 552 O O . ASP A 1 71 ? -9.099 -7.659 -2.791 1.00 95.62 71 ASP A O 1
ATOM 556 N N . VAL A 1 72 ? -8.595 -6.519 -0.907 1.00 95.75 72 VAL A N 1
ATOM 557 C CA . VAL A 1 72 ? -7.940 -7.632 -0.206 1.00 95.75 72 VAL A CA 1
ATOM 558 C C . VAL A 1 72 ? -8.798 -8.079 0.970 1.00 95.75 72 VAL A C 1
ATOM 560 O O . VAL A 1 72 ? -9.033 -9.277 1.135 1.00 95.75 72 VAL A O 1
ATOM 563 N N . GLY A 1 73 ? -9.258 -7.126 1.785 1.00 95.62 73 GLY A N 1
ATOM 564 C CA . GLY A 1 73 ? -10.147 -7.374 2.913 1.00 95.62 73 GLY A CA 1
ATOM 565 C C . GLY A 1 73 ? -9.640 -6.813 4.238 1.00 95.62 73 GLY A C 1
ATOM 566 O O . GLY A 1 73 ? -8.798 -5.918 4.304 1.00 95.62 73 GLY A O 1
ATOM 567 N N . ASP A 1 74 ? -10.188 -7.350 5.321 1.00 96.62 74 ASP A N 1
ATOM 568 C CA . ASP A 1 74 ? -10.006 -6.832 6.672 1.00 96.62 74 ASP A CA 1
ATOM 569 C C . ASP A 1 74 ? -8.891 -7.538 7.453 1.00 96.62 74 ASP A C 1
ATOM 571 O O . ASP A 1 74 ? -8.760 -8.766 7.445 1.00 96.62 74 ASP A O 1
ATOM 575 N N . LEU A 1 75 ? -8.118 -6.767 8.222 1.00 93.00 75 LEU A N 1
ATOM 576 C CA . LEU A 1 75 ? -7.184 -7.328 9.194 1.00 93.00 75 LEU A CA 1
ATOM 577 C C . LEU A 1 75 ? -7.932 -8.109 10.279 1.00 93.00 75 LEU A C 1
ATOM 579 O O . LEU A 1 75 ? -8.849 -7.604 10.917 1.00 93.00 75 LEU A O 1
ATOM 583 N N . SER A 1 76 ? -7.472 -9.321 10.585 1.00 91.62 76 SER A N 1
ATOM 584 C CA . SER A 1 76 ? -8.105 -10.179 11.605 1.00 91.62 76 SER A CA 1
ATOM 585 C C . SER A 1 76 ? -8.099 -9.605 13.030 1.00 91.62 76 SER A C 1
ATOM 587 O O . SER A 1 76 ? -8.814 -10.103 13.899 1.00 91.62 76 SER A O 1
ATOM 589 N N . ARG A 1 77 ? -7.273 -8.588 13.303 1.00 92.75 77 ARG A N 1
ATOM 590 C CA . ARG A 1 77 ? -7.136 -7.955 14.618 1.00 92.75 77 ARG A CA 1
ATOM 591 C C . ARG A 1 77 ? -7.290 -6.449 14.503 1.00 92.75 77 ARG A C 1
ATOM 593 O O . ARG A 1 77 ? -6.706 -5.826 13.613 1.00 92.75 77 ARG A O 1
ATOM 600 N N . LEU A 1 78 ? -7.974 -5.871 15.489 1.00 94.12 78 LEU A N 1
ATOM 601 C CA . LEU A 1 78 ? -8.002 -4.426 15.667 1.00 94.12 78 LEU A CA 1
ATOM 602 C C . LEU A 1 78 ? -6.574 -3.909 15.816 1.00 94.12 78 LEU A C 1
ATOM 604 O O . LEU A 1 78 ? -5.779 -4.443 16.593 1.00 94.12 78 LEU A O 1
ATOM 608 N N . SER A 1 79 ? -6.264 -2.870 15.059 1.00 92.88 79 SER A N 1
ATOM 609 C CA . SER A 1 79 ? -4.910 -2.355 14.933 1.00 92.88 79 SER A CA 1
ATOM 610 C C . SER A 1 79 ? -4.904 -0.854 15.158 1.00 92.88 79 SER A C 1
ATOM 612 O O . SER A 1 79 ? -5.860 -0.151 14.841 1.00 92.88 79 SER A O 1
ATOM 614 N N . THR A 1 80 ? 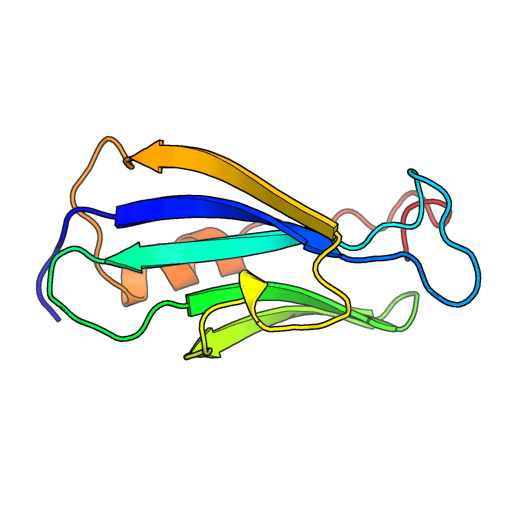-3.820 -0.355 15.743 1.00 90.62 80 THR A N 1
ATOM 615 C CA . THR A 1 80 ? -3.598 1.087 15.847 1.00 90.62 80 THR A CA 1
ATOM 616 C C . THR A 1 80 ? -2.810 1.566 14.634 1.00 90.62 80 THR A C 1
ATOM 618 O O . THR A 1 80 ? -1.982 0.846 14.073 1.00 90.62 80 THR A O 1
ATOM 621 N N . ARG A 1 81 ? -2.978 2.837 14.282 1.00 83.69 81 ARG A N 1
ATOM 622 C CA . ARG A 1 81 ? -2.200 3.490 13.221 1.00 83.69 81 ARG A CA 1
ATOM 623 C C . ARG A 1 81 ? -0.678 3.416 13.447 1.00 83.69 81 ARG A C 1
ATOM 625 O O . ARG A 1 81 ? 0.084 3.379 12.483 1.00 83.69 81 ARG A O 1
ATOM 632 N N . VAL A 1 82 ? -0.233 3.374 14.707 1.00 87.31 82 VAL A N 1
ATOM 633 C CA . VAL A 1 82 ? 1.189 3.223 15.068 1.00 87.31 82 VAL A CA 1
ATOM 634 C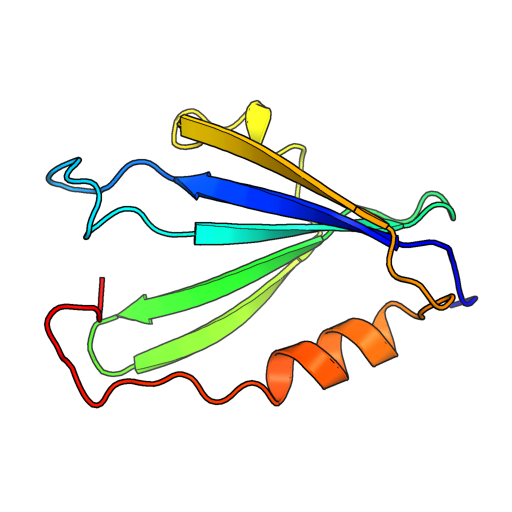 C . VAL A 1 82 ? 1.660 1.788 14.849 1.00 87.31 82 VAL A C 1
ATOM 636 O O . VAL A 1 82 ? 2.702 1.587 14.233 1.00 87.31 82 VAL A O 1
ATOM 639 N N . SER A 1 83 ? 0.885 0.793 15.293 1.00 90.19 83 SER A N 1
ATOM 640 C CA . SER A 1 83 ? 1.267 -0.616 15.137 1.00 90.19 83 SER A CA 1
ATOM 641 C C . SER A 1 83 ? 1.359 -1.036 13.671 1.00 90.19 83 SER A C 1
ATOM 643 O O . SER A 1 83 ? 2.222 -1.836 13.333 1.00 90.19 83 SER A O 1
ATOM 645 N N . ILE A 1 84 ? 0.516 -0.474 12.798 1.00 88.75 84 ILE A N 1
ATOM 646 C CA . ILE A 1 84 ? 0.568 -0.761 11.357 1.00 88.75 84 ILE A CA 1
ATOM 647 C C . ILE A 1 84 ? 1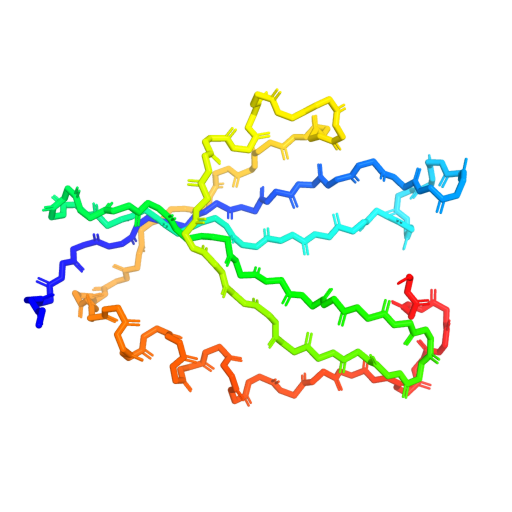.847 -0.203 10.732 1.00 88.75 84 ILE A C 1
ATOM 649 O O . ILE A 1 84 ? 2.553 -0.938 10.054 1.00 88.75 84 ILE A O 1
ATOM 653 N N . VAL A 1 85 ? 2.201 1.056 11.014 1.00 85.19 85 VAL A N 1
ATOM 654 C CA . VAL A 1 85 ? 3.454 1.649 10.500 1.00 85.19 85 VAL A CA 1
ATOM 655 C C . VAL A 1 85 ? 4.656 0.879 10.989 1.00 85.19 85 VAL A C 1
ATOM 657 O O . VAL A 1 85 ? 5.536 0.576 10.201 1.00 85.19 85 VAL A O 1
ATOM 660 N N . GLN A 1 86 ? 4.680 0.538 12.276 1.00 88.50 86 GLN A N 1
ATOM 661 C CA . GLN A 1 86 ? 5.778 -0.233 12.845 1.00 88.50 86 GLN A CA 1
ATOM 662 C C . GLN A 1 86 ? 5.891 -1.631 12.236 1.00 88.50 86 GLN A C 1
ATOM 664 O O . GLN A 1 86 ? 6.992 -2.169 12.187 1.00 88.50 86 GLN A O 1
ATOM 669 N N . ALA A 1 87 ? 4.778 -2.241 11.821 1.00 89.50 87 ALA A N 1
ATOM 670 C CA . ALA A 1 87 ? 4.803 -3.524 11.131 1.00 89.50 87 ALA A CA 1
ATOM 671 C C . ALA A 1 87 ? 5.362 -3.371 9.711 1.00 89.50 87 ALA A C 1
ATOM 673 O O . ALA A 1 87 ? 6.267 -4.109 9.335 1.00 89.50 87 ALA A O 1
ATOM 674 N N . LEU A 1 88 ? 4.868 -2.388 8.956 1.00 87.12 88 LEU A N 1
ATOM 675 C CA . LEU A 1 88 ? 5.278 -2.155 7.572 1.00 87.12 88 LEU A CA 1
ATOM 676 C C . LEU A 1 88 ? 6.732 -1.678 7.464 1.00 87.12 88 LEU A C 1
ATOM 678 O O . LEU A 1 88 ? 7.478 -2.194 6.645 1.00 87.12 88 LEU A O 1
ATOM 682 N N . SER A 1 89 ? 7.186 -0.803 8.364 1.00 84.31 89 SER A N 1
ATOM 683 C CA . SER A 1 89 ? 8.566 -0.297 8.381 1.00 84.31 89 SER A CA 1
ATOM 684 C C . SER A 1 89 ? 9.619 -1.359 8.727 1.00 84.31 89 SER A C 1
ATOM 686 O O . SER A 1 89 ? 10.807 -1.056 8.765 1.00 84.31 89 SER A O 1
ATOM 688 N N . ARG A 1 90 ? 9.196 -2.569 9.108 1.00 86.56 90 ARG A N 1
ATOM 689 C CA . ARG A 1 90 ? 10.077 -3.711 9.396 1.00 86.56 90 ARG A CA 1
ATOM 690 C C . ARG A 1 90 ? 10.128 -4.709 8.248 1.00 86.56 90 ARG A C 1
ATOM 692 O O . ARG A 1 90 ? 10.890 -5.670 8.337 1.00 86.56 90 ARG A O 1
ATOM 699 N N . VAL A 1 91 ? 9.301 -4.524 7.221 1.00 81.81 91 VAL A N 1
ATOM 700 C CA . VAL A 1 91 ? 9.366 -5.335 6.011 1.00 81.81 91 VAL A CA 1
ATOM 701 C C . VAL A 1 91 ? 10.670 -4.975 5.315 1.00 81.81 91 VAL A C 1
ATOM 703 O O . VAL A 1 91 ? 10.909 -3.812 4.997 1.00 81.81 91 VAL A O 1
ATOM 706 N N . LEU A 1 92 ? 11.541 -5.968 5.156 1.00 79.56 92 LEU A N 1
ATOM 707 C CA . LEU A 1 92 ? 12.767 -5.795 4.391 1.00 79.56 92 LEU A CA 1
ATOM 708 C C . LEU A 1 92 ? 12.381 -5.612 2.928 1.00 79.56 92 LEU A C 1
ATOM 710 O O . LEU A 1 92 ? 11.597 -6.401 2.398 1.00 79.56 92 LEU A O 1
ATOM 714 N N . VAL A 1 93 ? 12.921 -4.570 2.309 1.00 75.88 93 VAL A N 1
ATOM 715 C CA . VAL A 1 93 ? 12.797 -4.380 0.871 1.00 75.88 93 VAL A CA 1
ATOM 716 C C . VAL A 1 93 ? 13.890 -5.221 0.221 1.00 75.88 93 VAL A C 1
ATOM 718 O O . VAL A 1 93 ? 15.069 -5.070 0.546 1.00 75.88 93 VAL A O 1
ATOM 721 N N . ASP A 1 94 ? 13.473 -6.181 -0.598 1.00 74.44 94 ASP A N 1
ATOM 722 C CA . ASP A 1 94 ? 14.387 -7.023 -1.360 1.00 74.44 94 ASP A CA 1
ATOM 723 C C . ASP A 1 94 ? 14.846 -6.254 -2.603 1.00 74.44 94 ASP A C 1
ATOM 725 O O . ASP A 1 94 ? 14.019 -5.841 -3.413 1.00 74.44 94 ASP A O 1
ATOM 729 N N . HIS A 1 95 ? 16.159 -6.051 -2.708 1.00 69.56 95 HIS A N 1
ATOM 730 C CA . HIS A 1 95 ? 16.836 -5.348 -3.802 1.00 69.56 95 HIS A CA 1
ATOM 731 C C . HIS A 1 95 ? 17.875 -6.231 -4.495 1.00 69.56 95 HIS A C 1
ATOM 733 O O . HIS A 1 95 ? 18.729 -5.731 -5.232 1.00 69.56 95 HIS A O 1
ATOM 739 N N . ASP A 1 96 ? 17.865 -7.541 -4.231 1.00 72.31 96 ASP A N 1
ATOM 740 C CA . ASP A 1 96 ? 18.869 -8.436 -4.803 1.00 72.31 96 ASP A CA 1
ATOM 741 C C . ASP A 1 96 ? 18.683 -8.583 -6.325 1.00 72.31 96 ASP A C 1
ATOM 743 O O . ASP A 1 96 ? 19.658 -8.793 -7.055 1.00 72.31 96 ASP A O 1
ATOM 747 N N . ASP A 1 97 ? 17.452 -8.410 -6.819 1.00 70.94 97 ASP A N 1
ATOM 748 C CA . ASP A 1 97 ? 17.123 -8.436 -8.241 1.00 70.94 97 ASP A CA 1
ATOM 749 C C . ASP A 1 97 ? 16.772 -7.042 -8.785 1.00 70.94 97 ASP A C 1
ATOM 751 O O . ASP A 1 97 ? 15.665 -6.524 -8.632 1.00 70.94 97 ASP A O 1
ATOM 755 N N . ARG A 1 98 ? 17.734 -6.467 -9.511 1.00 69.50 98 ARG A N 1
ATOM 756 C CA . ARG A 1 98 ? 17.632 -5.145 -10.146 1.00 69.50 98 ARG A CA 1
ATOM 757 C C . ARG A 1 98 ? 16.541 -5.051 -11.214 1.00 69.50 98 ARG A C 1
ATOM 759 O O . ARG A 1 98 ? 16.240 -3.946 -11.652 1.00 69.50 98 ARG A O 1
ATOM 766 N N . GLU A 1 99 ? 15.995 -6.171 -11.688 1.00 67.88 99 GLU A N 1
ATOM 767 C CA . GLU A 1 99 ? 14.871 -6.160 -12.629 1.00 67.88 99 GLU A CA 1
ATOM 768 C C . GLU A 1 99 ? 13.556 -5.727 -11.956 1.00 67.88 99 GLU A C 1
ATOM 770 O O . GLU A 1 99 ? 12.673 -5.204 -12.639 1.00 67.88 99 GLU A O 1
ATOM 775 N N . TYR A 1 100 ? 13.449 -5.883 -10.630 1.00 63.12 100 TYR A N 1
ATOM 776 C CA . TYR A 1 100 ? 12.271 -5.509 -9.836 1.00 63.12 100 TYR A CA 1
ATOM 777 C C . TYR A 1 100 ? 12.421 -4.172 -9.092 1.00 63.12 100 TYR A C 1
ATOM 779 O O . TYR A 1 100 ? 11.463 -3.703 -8.480 1.00 63.12 100 TYR A O 1
ATOM 787 N N . ASP A 1 101 ? 13.587 -3.534 -9.199 1.00 63.34 101 ASP A N 1
ATOM 788 C CA . ASP A 1 101 ? 13.845 -2.161 -8.759 1.00 63.34 101 ASP A CA 1
ATOM 789 C C . ASP A 1 101 ? 13.231 -1.174 -9.776 1.00 63.34 101 ASP A C 1
ATOM 791 O O . ASP A 1 101 ? 13.930 -0.633 -10.641 1.00 63.34 101 ASP A O 1
ATOM 795 N N . CYS A 1 102 ? 11.905 -1.003 -9.718 1.00 57.88 102 CYS A N 1
ATOM 796 C CA . CYS A 1 102 ? 11.129 -0.152 -10.630 1.00 57.88 102 CYS A CA 1
ATOM 797 C C . CYS A 1 102 ? 11.228 1.349 -10.326 1.00 57.88 102 CYS A C 1
ATOM 799 O O . CYS A 1 102 ? 11.157 1.726 -9.137 1.00 57.88 102 CYS A O 1
#